Protein AF-A0A5C7BVU1-F1 (afdb_monomer_lite)

Structure (mmCIF, N/CA/C/O backbone):
data_AF-A0A5C7BVU1-F1
#
_entry.id   AF-A0A5C7BVU1-F1
#
loop_
_atom_site.group_PDB
_atom_site.id
_atom_site.type_symbol
_atom_site.label_atom_id
_atom_site.label_alt_id
_atom_site.label_comp_id
_atom_site.label_asym_id
_atom_site.label_entity_id
_atom_site.label_seq_id
_atom_site.pdbx_PDB_ins_code
_atom_site.Cartn_x
_atom_site.Cartn_y
_atom_site.Cartn_z
_atom_site.occupancy
_atom_site.B_iso_or_equiv
_atom_site.auth_seq_id
_atom_site.auth_comp_id
_atom_site.auth_asym_id
_atom_site.auth_atom_id
_atom_site.pdbx_PDB_model_num
ATOM 1 N N . MET A 1 1 ? 18.895 -6.693 -29.154 1.00 62.91 1 MET A N 1
ATOM 2 C CA . MET A 1 1 ? 19.320 -7.268 -27.854 1.00 62.91 1 MET A CA 1
ATOM 3 C C . MET A 1 1 ? 19.531 -6.215 -26.765 1.00 62.91 1 MET A C 1
ATOM 5 O O . MET A 1 1 ? 19.009 -6.414 -25.683 1.00 62.91 1 MET A O 1
ATOM 9 N N . ILE A 1 2 ? 20.210 -5.089 -27.016 1.00 70.00 2 ILE A N 1
ATOM 10 C CA . ILE A 1 2 ? 20.529 -4.081 -25.975 1.00 70.00 2 ILE A CA 1
ATOM 11 C C . ILE A 1 2 ? 19.285 -3.480 -25.284 1.00 70.00 2 ILE A C 1
ATOM 13 O O . ILE A 1 2 ? 19.275 -3.324 -24.064 1.00 70.00 2 ILE A O 1
ATOM 17 N N . GLU A 1 3 ? 18.215 -3.195 -26.030 1.00 74.44 3 GLU A N 1
ATOM 18 C CA . GLU A 1 3 ? 16.995 -2.588 -25.469 1.00 74.44 3 GLU A CA 1
ATOM 19 C C . GLU A 1 3 ? 16.225 -3.524 -24.518 1.00 74.44 3 GLU A C 1
ATOM 21 O O . GLU A 1 3 ? 15.696 -3.072 -23.504 1.00 74.44 3 GLU A O 1
ATOM 26 N N . ALA A 1 4 ? 16.257 -4.840 -24.757 1.00 71.81 4 ALA A N 1
ATOM 27 C CA . ALA A 1 4 ? 15.606 -5.825 -23.888 1.00 71.81 4 ALA A CA 1
ATOM 28 C C . ALA A 1 4 ? 16.260 -5.889 -22.496 1.00 71.81 4 ALA A C 1
ATOM 30 O O . ALA A 1 4 ? 15.572 -5.922 -21.479 1.00 71.81 4 ALA A O 1
ATOM 31 N N . PHE A 1 5 ? 17.593 -5.820 -22.425 1.00 71.75 5 PHE A N 1
ATOM 32 C CA . PHE A 1 5 ? 18.319 -5.816 -21.150 1.00 71.75 5 PHE A CA 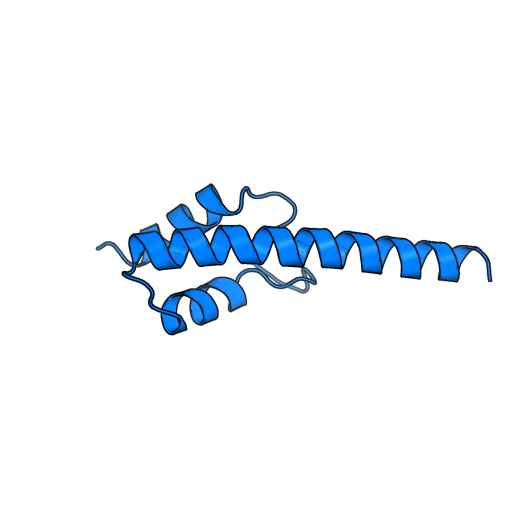1
ATOM 33 C C . PHE A 1 5 ? 18.049 -4.544 -20.335 1.00 71.75 5 PHE A C 1
ATOM 35 O O . PHE A 1 5 ? 17.917 -4.607 -19.111 1.00 71.75 5 PHE A O 1
ATOM 42 N N . LYS A 1 6 ? 17.929 -3.385 -21.001 1.00 75.75 6 LYS A N 1
ATOM 43 C CA . LYS A 1 6 ? 17.542 -2.129 -20.340 1.00 75.75 6 LYS A CA 1
ATOM 44 C C . LYS A 1 6 ? 16.123 -2.213 -19.775 1.00 75.75 6 LYS A C 1
ATOM 46 O O . LYS A 1 6 ? 15.913 -1.788 -18.641 1.00 75.75 6 LYS A O 1
ATOM 51 N N . ALA A 1 7 ? 15.180 -2.783 -20.527 1.00 75.06 7 ALA A N 1
ATOM 52 C CA . ALA A 1 7 ? 13.803 -2.979 -20.079 1.00 75.06 7 ALA A CA 1
ATOM 53 C C . ALA A 1 7 ? 13.723 -3.896 -18.844 1.00 75.06 7 ALA A C 1
ATOM 55 O O . ALA A 1 7 ? 13.131 -3.511 -17.839 1.00 75.06 7 ALA A O 1
ATOM 56 N N . ILE A 1 8 ? 14.416 -5.042 -18.863 1.00 78.81 8 ILE A N 1
ATOM 57 C CA . ILE A 1 8 ? 14.485 -5.977 -17.724 1.00 78.81 8 ILE A CA 1
ATOM 58 C C . ILE A 1 8 ? 15.045 -5.287 -16.472 1.00 78.81 8 ILE A C 1
ATOM 60 O O . ILE A 1 8 ? 14.513 -5.439 -15.372 1.00 78.81 8 ILE A O 1
ATOM 64 N N . ARG A 1 9 ? 16.114 -4.494 -16.622 1.00 78.06 9 ARG A N 1
ATOM 65 C CA . ARG A 1 9 ? 16.738 -3.789 -15.493 1.00 78.06 9 ARG A CA 1
ATOM 66 C C . ARG A 1 9 ? 15.822 -2.720 -14.897 1.00 78.06 9 ARG A C 1
ATOM 68 O O . ARG A 1 9 ? 15.777 -2.589 -13.677 1.00 78.06 9 ARG A O 1
ATOM 75 N N . ARG A 1 10 ? 15.103 -1.975 -15.743 1.00 77.56 10 ARG A N 1
ATOM 76 C CA . ARG A 1 10 ? 14.110 -0.977 -15.311 1.00 77.56 10 ARG A CA 1
ATOM 77 C C . ARG A 1 10 ? 12.964 -1.638 -14.556 1.00 77.56 10 ARG A C 1
ATOM 79 O O . ARG A 1 10 ? 12.670 -1.216 -13.449 1.00 77.56 10 ARG A O 1
ATOM 86 N N . HIS A 1 11 ? 12.413 -2.724 -15.091 1.00 81.69 11 HIS A N 1
ATOM 87 C CA . HIS A 1 11 ? 11.339 -3.472 -14.440 1.00 81.69 11 HIS A CA 1
ATOM 88 C C . HIS A 1 11 ? 11.758 -4.007 -13.059 1.00 81.69 11 HIS A C 1
ATOM 90 O O . HIS A 1 11 ? 11.012 -3.889 -12.093 1.00 81.69 11 HIS A O 1
ATOM 96 N N . LYS A 1 12 ? 12.993 -4.516 -12.924 1.00 81.31 12 LYS A N 1
ATOM 97 C CA . LYS A 1 12 ? 13.532 -4.952 -11.625 1.00 81.31 12 LYS A CA 1
ATOM 98 C C . LYS A 1 12 ? 13.676 -3.798 -10.624 1.00 81.31 12 LYS A C 1
ATOM 100 O O . LYS A 1 12 ? 13.382 -3.983 -9.448 1.00 81.31 12 LYS A O 1
ATOM 105 N N . ALA A 1 13 ? 14.147 -2.635 -11.073 1.00 83.00 13 ALA A N 1
ATOM 106 C CA . ALA A 1 13 ? 14.285 -1.457 -10.219 1.00 83.00 13 ALA A CA 1
ATOM 107 C C . ALA A 1 13 ? 12.919 -0.912 -9.775 1.00 83.00 13 ALA A C 1
ATOM 109 O O . ALA A 1 13 ? 12.755 -0.549 -8.615 1.00 83.00 13 ALA A O 1
ATOM 110 N N . ASP A 1 14 ? 11.936 -0.901 -10.674 1.00 87.69 14 ASP A N 1
ATOM 111 C CA . ASP A 1 14 ? 10.564 -0.512 -10.351 1.00 87.69 14 ASP A CA 1
ATOM 112 C C . ASP A 1 14 ? 9.936 -1.477 -9.352 1.00 87.69 14 ASP A C 1
ATOM 114 O O . ASP A 1 14 ? 9.300 -1.026 -8.406 1.00 87.69 14 ASP A O 1
ATOM 118 N N . LYS A 1 15 ? 10.163 -2.787 -9.502 1.00 89.62 15 LYS A N 1
ATOM 119 C CA . LYS A 1 15 ? 9.649 -3.772 -8.549 1.00 89.62 15 LYS A CA 1
ATOM 120 C C . LYS A 1 15 ? 10.199 -3.556 -7.141 1.00 89.62 15 LYS A C 1
ATOM 122 O O . LYS A 1 15 ? 9.436 -3.555 -6.193 1.00 89.62 15 LYS A O 1
ATOM 127 N N . GLN A 1 16 ? 11.492 -3.266 -7.007 1.00 91.88 16 GLN A N 1
ATOM 128 C CA . GLN A 1 16 ? 12.081 -2.943 -5.699 1.00 91.88 16 GLN A CA 1
ATOM 129 C C . GLN A 1 16 ? 11.476 -1.683 -5.072 1.00 91.88 16 GLN A C 1
ATOM 131 O O . GLN A 1 16 ? 11.287 -1.627 -3.861 1.00 91.88 16 GLN A O 1
ATOM 136 N N . LYS A 1 17 ? 11.181 -0.664 -5.888 1.00 91.69 17 LYS A N 1
ATOM 137 C CA . LYS A 1 17 ? 10.508 0.548 -5.407 1.00 91.69 17 LYS A CA 1
ATOM 138 C C . LYS A 1 17 ? 9.078 0.257 -4.973 1.00 91.69 17 LYS A C 1
ATOM 140 O O . LYS A 1 17 ? 8.660 0.785 -3.952 1.00 91.69 17 LYS A O 1
ATOM 145 N N . TYR A 1 18 ? 8.366 -0.573 -5.728 1.00 93.06 18 TYR A N 1
ATOM 146 C CA . TYR A 1 18 ? 7.021 -1.004 -5.380 1.00 93.06 18 TYR A CA 1
ATOM 147 C C . TYR A 1 18 ? 7.008 -1.802 -4.082 1.00 93.06 18 TYR A C 1
ATOM 149 O O . TYR A 1 18 ? 6.250 -1.463 -3.188 1.00 93.06 18 TYR A O 1
ATOM 157 N N . ASP A 1 19 ? 7.897 -2.784 -3.931 1.00 93.81 19 ASP A N 1
ATOM 158 C CA . ASP A 1 19 ? 7.991 -3.586 -2.710 1.00 93.81 19 ASP A CA 1
ATOM 159 C C . ASP A 1 19 ? 8.244 -2.684 -1.481 1.00 93.81 19 ASP A C 1
ATOM 161 O O . ASP A 1 19 ? 7.585 -2.827 -0.453 1.00 93.81 19 ASP A O 1
ATOM 165 N N . ALA A 1 20 ? 9.129 -1.685 -1.607 1.00 94.56 20 ALA A N 1
ATOM 166 C CA . ALA A 1 20 ? 9.385 -0.706 -0.547 1.00 94.56 20 ALA A CA 1
ATOM 167 C C . ALA A 1 20 ? 8.199 0.246 -0.286 1.00 94.56 20 ALA A C 1
ATOM 169 O O . ALA A 1 20 ? 8.000 0.698 0.842 1.00 94.56 20 ALA A O 1
ATOM 170 N N . TRP A 1 21 ? 7.429 0.577 -1.324 1.00 95.38 21 TRP A N 1
ATOM 171 C CA . TRP A 1 21 ? 6.207 1.372 -1.207 1.00 95.38 21 TRP A CA 1
ATOM 172 C C . TRP A 1 21 ? 5.123 0.581 -0.463 1.00 95.38 21 TRP A C 1
ATOM 174 O O . TRP A 1 21 ? 4.571 1.074 0.518 1.00 95.38 21 TRP A O 1
ATOM 184 N N . VAL A 1 22 ? 4.904 -0.677 -0.859 1.00 94.44 22 VAL A N 1
ATOM 185 C CA . VAL A 1 22 ? 3.948 -1.607 -0.245 1.00 94.44 22 VAL A CA 1
ATOM 186 C C . VAL A 1 22 ? 4.269 -1.837 1.226 1.00 94.44 22 VAL A C 1
ATOM 188 O O . VAL A 1 22 ? 3.351 -1.865 2.040 1.00 94.44 22 VAL A O 1
ATOM 191 N N . GLU A 1 23 ? 5.545 -1.967 1.594 1.00 94.56 23 GLU A N 1
ATOM 192 C CA . GLU A 1 23 ? 5.957 -2.129 2.992 1.00 94.56 23 GLU A CA 1
ATOM 193 C C . GLU A 1 23 ? 5.487 -0.953 3.861 1.00 94.56 23 GLU A C 1
ATOM 195 O O . GLU A 1 23 ? 4.816 -1.166 4.872 1.00 94.56 23 GLU A O 1
ATOM 200 N N . LYS A 1 24 ? 5.760 0.283 3.426 1.00 95.44 24 LYS A N 1
ATOM 201 C CA . LYS A 1 24 ? 5.352 1.502 4.139 1.00 95.44 24 LYS A CA 1
ATOM 202 C C . LYS A 1 24 ? 3.838 1.682 4.172 1.00 95.44 24 LYS A C 1
ATOM 204 O O . LYS A 1 24 ? 3.293 2.030 5.216 1.00 95.44 24 LYS A O 1
ATOM 209 N N . PHE A 1 25 ? 3.171 1.421 3.050 1.00 94.44 25 PHE A N 1
ATOM 210 C CA . PHE A 1 25 ? 1.717 1.495 2.936 1.00 94.44 25 PHE A CA 1
ATOM 211 C C . PHE A 1 25 ? 1.053 0.514 3.908 1.00 94.44 25 PHE A C 1
ATOM 213 O O . PHE A 1 25 ? 0.234 0.897 4.740 1.00 94.44 25 PHE A O 1
ATOM 220 N N . SER A 1 26 ? 1.494 -0.745 3.880 1.00 93.25 26 SER A N 1
ATOM 221 C CA . SER A 1 26 ? 0.997 -1.807 4.758 1.00 93.25 26 SER A CA 1
ATOM 222 C C . SER A 1 26 ? 1.254 -1.493 6.227 1.00 93.25 26 SER A C 1
ATOM 224 O O . SER A 1 26 ? 0.392 -1.723 7.070 1.00 93.25 26 SER A O 1
ATOM 226 N N . GLU A 1 27 ? 2.438 -0.972 6.558 1.00 94.00 27 GLU A N 1
ATOM 227 C CA . GLU A 1 27 ? 2.767 -0.555 7.919 1.00 94.00 27 GLU A CA 1
ATOM 228 C C . GLU A 1 27 ? 1.822 0.551 8.407 1.00 94.00 27 GLU A C 1
ATOM 230 O O . GLU A 1 27 ? 1.350 0.492 9.544 1.00 94.00 27 GLU A O 1
ATOM 235 N N . GLN A 1 28 ? 1.515 1.533 7.558 1.00 93.56 28 GLN A N 1
ATOM 236 C CA . GLN A 1 28 ? 0.610 2.618 7.914 1.00 93.56 28 GLN A CA 1
ATOM 237 C C . GLN A 1 28 ? -0.834 2.131 8.087 1.00 93.56 28 GLN A C 1
ATOM 239 O O . GLN A 1 28 ? -1.450 2.448 9.105 1.00 93.56 28 GLN A O 1
ATOM 244 N N . ILE A 1 29 ? -1.344 1.303 7.166 1.00 90.69 29 ILE A N 1
ATOM 245 C CA . ILE A 1 29 ? -2.669 0.682 7.299 1.00 90.69 29 ILE A CA 1
ATOM 246 C C . ILE A 1 29 ? -2.763 -0.090 8.616 1.00 90.69 29 ILE A C 1
ATOM 248 O O . ILE A 1 29 ? -3.649 0.179 9.423 1.00 90.69 29 ILE A O 1
ATOM 252 N N . ARG A 1 30 ? -1.796 -0.973 8.894 1.00 89.94 30 ARG A N 1
ATOM 253 C CA . ARG A 1 30 ? -1.739 -1.749 10.142 1.00 89.94 30 ARG A CA 1
ATOM 254 C C . ARG A 1 30 ? -1.728 -0.867 11.387 1.00 89.94 30 ARG A C 1
ATOM 256 O O . ARG A 1 30 ? -2.421 -1.178 12.352 1.00 89.94 30 ARG A O 1
ATOM 263 N N . LYS A 1 31 ? -0.969 0.233 11.392 1.00 89.56 31 LYS A N 1
ATOM 264 C CA . LYS A 1 31 ? -0.942 1.171 12.529 1.00 89.56 31 LYS A CA 1
ATOM 265 C C . LYS A 1 31 ? -2.313 1.782 12.805 1.00 89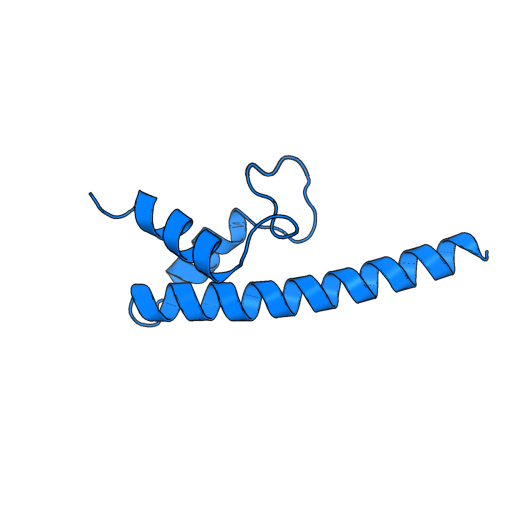.56 31 LYS A C 1
ATOM 267 O O . LYS A 1 31 ? -2.658 1.968 13.968 1.00 89.56 31 LYS A O 1
ATOM 272 N N . CYS A 1 32 ? -3.077 2.082 11.762 1.00 87.19 32 CYS A N 1
ATOM 273 C CA . CYS A 1 32 ? -4.392 2.696 11.889 1.00 87.19 32 CYS A CA 1
ATOM 274 C C . CYS A 1 32 ? -5.514 1.682 12.173 1.00 87.19 32 CYS A C 1
ATOM 276 O O . CYS A 1 32 ? -6.439 2.015 12.907 1.00 87.19 32 CYS A O 1
ATOM 278 N N . THR A 1 33 ? -5.435 0.458 11.639 1.00 86.00 33 THR A N 1
ATOM 279 C CA . THR A 1 33 ? -6.476 -0.580 11.793 1.00 86.00 33 THR A CA 1
ATOM 280 C C . THR A 1 33 ? -6.219 -1.564 12.935 1.00 86.00 33 THR A C 1
ATOM 282 O O . THR A 1 33 ? -7.102 -2.343 13.281 1.00 86.00 33 THR A O 1
ATOM 285 N N . GLY A 1 34 ? -5.035 -1.535 13.558 1.00 85.25 34 GLY A N 1
ATOM 286 C CA . GLY A 1 34 ? -4.677 -2.434 14.660 1.00 85.25 34 GLY A CA 1
ATOM 287 C C . GLY A 1 34 ? -4.067 -3.765 14.207 1.00 85.25 34 GLY A C 1
ATOM 288 O O . GLY A 1 34 ? -4.384 -4.807 14.773 1.00 85.25 34 GLY A O 1
ATOM 289 N N . ASN A 1 35 ? -3.156 -3.727 13.229 1.00 78.81 35 ASN A N 1
ATOM 290 C CA . ASN A 1 35 ? -2.495 -4.880 12.600 1.00 78.81 35 ASN A CA 1
ATOM 291 C C . ASN A 1 35 ? -3.443 -5.821 11.833 1.00 78.81 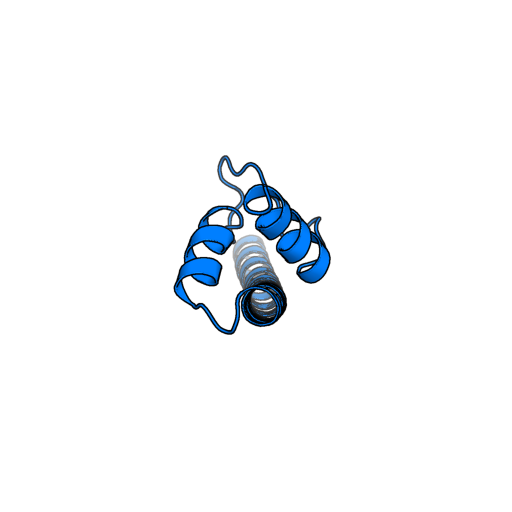35 ASN A C 1
ATOM 293 O O . ASN A 1 35 ? -3.191 -7.023 11.758 1.00 78.81 35 ASN A O 1
ATOM 297 N N . ASP A 1 36 ? -4.506 -5.287 11.231 1.00 83.12 36 ASP A N 1
ATOM 298 C CA . ASP A 1 36 ? -5.386 -6.078 10.371 1.00 83.12 36 ASP A CA 1
ATOM 299 C C . ASP A 1 36 ? -4.756 -6.283 8.979 1.00 83.12 36 ASP A C 1
ATOM 301 O O . ASP A 1 36 ? -4.733 -5.379 8.140 1.00 83.12 36 ASP A O 1
ATOM 305 N N . ASP A 1 37 ? -4.227 -7.484 8.737 1.00 83.31 37 ASP A N 1
ATOM 306 C CA . ASP A 1 37 ? -3.662 -7.872 7.440 1.00 83.31 37 ASP A CA 1
ATOM 307 C C . ASP A 1 37 ? -4.730 -8.002 6.336 1.00 83.31 37 ASP A C 1
ATOM 309 O O . ASP A 1 37 ? -4.405 -7.839 5.158 1.00 83.31 37 ASP A O 1
ATOM 313 N N . CYS A 1 38 ? -5.998 -8.255 6.681 1.00 80.88 38 CYS A N 1
ATOM 314 C CA . CYS A 1 38 ? -7.089 -8.280 5.705 1.00 80.88 38 CYS A CA 1
ATOM 315 C C . CYS A 1 38 ? -7.365 -6.872 5.166 1.00 80.88 38 CYS A C 1
ATOM 317 O O . CYS A 1 38 ? -7.584 -6.719 3.966 1.00 80.88 38 CYS A O 1
ATOM 319 N N . ALA A 1 39 ? -7.288 -5.848 6.023 1.00 83.75 39 ALA A N 1
ATOM 320 C CA . ALA A 1 39 ? -7.410 -4.452 5.600 1.00 83.75 39 ALA A CA 1
ATOM 321 C C . ALA A 1 39 ? -6.264 -4.047 4.658 1.00 83.75 39 ALA A C 1
ATOM 323 O O . ALA A 1 39 ? -6.493 -3.419 3.632 1.00 83.75 39 ALA A O 1
ATOM 324 N N . VAL A 1 40 ? -5.031 -4.472 4.954 1.00 87.12 40 VAL A N 1
ATOM 325 C CA . VAL A 1 40 ? -3.879 -4.235 4.066 1.00 87.12 40 VAL A CA 1
ATOM 326 C C . VAL A 1 40 ? -4.107 -4.839 2.681 1.00 87.12 40 VAL A C 1
ATOM 328 O O . VAL A 1 40 ? -3.855 -4.176 1.678 1.00 87.12 40 VAL A O 1
ATOM 331 N N . ALA A 1 41 ? -4.557 -6.096 2.621 1.00 86.94 41 ALA A N 1
ATOM 332 C CA . ALA A 1 41 ? -4.767 -6.792 1.356 1.00 86.94 41 ALA A CA 1
ATOM 333 C C . ALA A 1 41 ? -5.853 -6.118 0.507 1.00 86.94 41 ALA A C 1
ATOM 335 O O . ALA A 1 41 ? -5.613 -5.876 -0.672 1.00 86.94 41 ALA A O 1
ATOM 336 N N . ALA A 1 42 ? -6.992 -5.771 1.116 1.00 86.50 42 ALA A N 1
ATOM 337 C CA . ALA A 1 42 ? -8.095 -5.099 0.433 1.00 86.50 42 ALA A CA 1
ATOM 338 C C . ALA A 1 42 ? -7.659 -3.758 -0.172 1.00 86.50 42 ALA A C 1
ATOM 340 O O . ALA A 1 42 ? -7.927 -3.492 -1.340 1.00 86.50 42 ALA A O 1
ATOM 341 N N . GLU A 1 43 ? -6.912 -2.950 0.584 1.00 88.12 43 GLU A N 1
ATOM 342 C CA . GLU A 1 43 ? -6.448 -1.667 0.069 1.00 88.12 43 GLU A CA 1
ATOM 343 C C . GLU A 1 43 ? -5.377 -1.829 -1.009 1.00 88.12 43 GLU A C 1
ATOM 345 O O . GLU A 1 43 ? -5.426 -1.150 -2.029 1.00 88.12 43 GLU A O 1
ATOM 350 N N . LEU A 1 44 ? -4.434 -2.764 -0.855 1.00 89.50 44 LEU A N 1
ATOM 351 C CA . LEU A 1 44 ? -3.388 -3.000 -1.857 1.00 89.50 44 LEU A CA 1
ATOM 352 C C . LEU A 1 44 ? -3.926 -3.455 -3.221 1.00 89.50 44 LEU A C 1
ATOM 354 O O . LEU A 1 44 ? -3.250 -3.225 -4.228 1.00 89.50 44 LEU A O 1
ATOM 358 N N . GLU A 1 45 ? -5.121 -4.053 -3.290 1.00 87.25 45 GLU A N 1
ATOM 359 C CA . GLU A 1 45 ? -5.774 -4.389 -4.565 1.00 87.25 45 GLU A CA 1
ATOM 360 C C . GLU A 1 45 ? -6.037 -3.144 -5.434 1.00 87.25 45 GLU A C 1
ATOM 362 O O . GLU A 1 45 ? -5.992 -3.230 -6.663 1.00 87.25 45 GLU A O 1
ATOM 367 N N . CYS A 1 46 ? -6.215 -1.972 -4.818 1.00 86.69 46 CYS A N 1
ATOM 368 C CA . CYS A 1 46 ? -6.387 -0.692 -5.509 1.00 86.69 46 CYS A CA 1
ATOM 369 C C . CYS A 1 46 ? -5.069 -0.110 -6.060 1.00 86.69 46 CYS A C 1
ATOM 371 O O . CYS A 1 46 ? -5.102 0.760 -6.935 1.00 86.69 46 CYS A O 1
ATOM 373 N N . TRP A 1 47 ? -3.913 -0.603 -5.593 1.00 88.56 47 TRP A N 1
ATOM 374 C CA . TRP A 1 47 ? -2.574 -0.066 -5.879 1.00 88.56 47 TRP A CA 1
ATOM 375 C C . TRP A 1 47 ? -1.627 -1.124 -6.478 1.00 88.56 47 TRP A C 1
ATOM 377 O O . TRP A 1 47 ? -0.570 -1.421 -5.903 1.00 88.56 47 TRP A O 1
ATOM 387 N N . PRO A 1 48 ? -1.940 -1.728 -7.638 1.00 88.00 48 PRO A N 1
ATOM 388 C CA . PRO A 1 48 ? -1.097 -2.774 -8.194 1.00 88.00 48 PRO A CA 1
ATOM 389 C C . PRO A 1 48 ? 0.201 -2.221 -8.782 1.00 88.00 48 PRO A C 1
ATOM 391 O O . PRO A 1 48 ? 0.307 -1.083 -9.241 1.00 88.00 48 PRO A O 1
ATOM 394 N N . PHE A 1 49 ? 1.207 -3.092 -8.834 1.00 84.88 49 PHE A N 1
ATOM 395 C CA . PHE A 1 49 ? 2.512 -2.789 -9.414 1.00 84.88 49 PHE A CA 1
ATOM 396 C C . PHE A 1 49 ? 2.426 -2.249 -10.857 1.00 84.88 49 PHE A C 1
ATOM 398 O O . PHE A 1 49 ? 3.121 -1.286 -11.229 1.00 84.88 49 PHE A O 1
ATOM 405 N N . GLU A 1 50 ? 1.558 -2.862 -11.662 1.00 83.44 50 GLU A N 1
ATOM 406 C CA . GLU A 1 50 ? 1.278 -2.483 -13.043 1.00 83.44 50 GLU A CA 1
ATOM 407 C C . GLU A 1 50 ? -0.048 -1.726 -13.111 1.00 83.44 50 GLU A C 1
ATOM 409 O O . GLU A 1 50 ? -1.090 -2.263 -12.747 1.00 83.44 50 GLU A O 1
ATOM 414 N N . ALA A 1 51 ? 0.002 -0.482 -13.590 1.00 65.88 51 ALA A N 1
ATOM 415 C CA . ALA A 1 51 ? -1.138 0.430 -13.660 1.00 65.88 51 ALA A CA 1
ATOM 416 C C . ALA A 1 51 ? -2.069 0.112 -14.846 1.00 65.88 51 ALA A C 1
ATOM 418 O O . ALA A 1 51 ? -2.312 0.962 -15.702 1.00 65.88 51 ALA A O 1
ATOM 419 N N . ASN A 1 52 ? -2.538 -1.131 -14.947 1.00 63.84 52 ASN A N 1
ATOM 420 C CA . ASN A 1 52 ? -3.542 -1.494 -15.943 1.00 63.84 52 ASN A CA 1
ATOM 421 C C . ASN A 1 52 ? -4.930 -1.152 -15.394 1.00 63.84 52 ASN A C 1
ATOM 423 O O . ASN A 1 52 ? -5.410 -1.835 -14.495 1.00 63.84 52 ASN A O 1
ATOM 427 N N . ASP A 1 53 ? -5.544 -0.097 -15.942 1.00 66.69 53 ASP A N 1
ATOM 428 C CA . ASP A 1 53 ? -6.898 0.377 -15.601 1.00 66.69 53 ASP A CA 1
ATOM 429 C C . ASP A 1 53 ? -7.137 0.625 -14.098 1.00 66.69 53 ASP A C 1
ATOM 431 O O . ASP A 1 53 ? -8.251 0.479 -13.594 1.00 66.69 53 ASP A O 1
ATOM 435 N N . THR A 1 54 ? -6.099 1.028 -13.358 1.00 70.81 54 THR A N 1
ATOM 436 C CA . THR A 1 54 ? -6.228 1.309 -11.923 1.00 70.81 54 THR A CA 1
ATOM 437 C C . THR A 1 54 ? -6.532 2.768 -11.659 1.00 70.81 54 THR A C 1
ATOM 439 O O . THR A 1 54 ? -5.942 3.666 -12.258 1.00 70.81 54 THR A O 1
ATOM 442 N N . LEU A 1 55 ? -7.451 2.996 -10.721 1.00 77.12 55 LEU A N 1
ATOM 443 C CA . LEU A 1 55 ? -7.818 4.331 -10.249 1.00 77.12 55 LEU A CA 1
ATOM 444 C C . LEU A 1 55 ? -6.639 5.038 -9.572 1.00 77.12 55 LEU A C 1
ATOM 446 O O . LEU A 1 55 ? -6.510 6.255 -9.681 1.00 77.12 55 LEU A O 1
ATOM 450 N N . TYR A 1 56 ? -5.759 4.268 -8.932 1.00 82.81 56 TYR A N 1
ATOM 451 C CA . TYR A 1 56 ? -4.657 4.785 -8.139 1.00 82.81 56 TYR A CA 1
ATOM 452 C C . TYR A 1 56 ? -3.292 4.392 -8.708 1.00 82.81 56 TYR A C 1
ATOM 454 O O . TYR A 1 56 ? -3.115 3.326 -9.310 1.00 82.81 56 TYR A O 1
ATOM 462 N N . ASN A 1 57 ? -2.307 5.278 -8.525 1.00 87.69 57 ASN A N 1
ATOM 463 C CA . ASN A 1 57 ? -0.949 5.101 -9.029 1.00 87.69 57 ASN A CA 1
ATOM 464 C C . ASN A 1 57 ? 0.085 5.281 -7.914 1.00 87.69 57 ASN A C 1
ATOM 466 O O . ASN A 1 57 ? 0.490 6.396 -7.590 1.00 87.69 57 ASN A O 1
ATOM 470 N N . TRP A 1 58 ? 0.605 4.157 -7.418 1.00 90.00 58 TRP A N 1
ATOM 471 C CA . TRP A 1 58 ? 1.620 4.111 -6.360 1.00 90.00 58 TRP A CA 1
ATOM 472 C C . TRP A 1 58 ? 2.908 4.884 -6.695 1.00 90.00 58 TRP A C 1
ATOM 474 O O . TRP A 1 58 ? 3.672 5.238 -5.805 1.00 90.00 58 TRP A O 1
ATOM 484 N N . ARG A 1 59 ? 3.193 5.146 -7.981 1.00 89.31 59 ARG A N 1
ATOM 485 C CA . ARG A 1 59 ? 4.392 5.902 -8.392 1.00 89.31 59 ARG A CA 1
ATOM 486 C C . ARG A 1 59 ? 4.268 7.403 -8.138 1.00 89.31 59 ARG A C 1
ATOM 488 O O . ARG A 1 59 ? 5.293 8.083 -8.157 1.00 89.31 59 ARG A O 1
ATOM 495 N N . LEU A 1 60 ? 3.044 7.912 -8.016 1.00 88.06 60 LEU A N 1
ATOM 496 C CA . LEU A 1 60 ? 2.756 9.339 -7.856 1.00 88.06 60 LEU A CA 1
ATOM 497 C C . LEU A 1 60 ? 2.435 9.711 -6.408 1.00 88.06 60 LEU A C 1
ATOM 499 O O . LEU A 1 60 ? 2.619 10.866 -6.042 1.00 88.06 60 LEU A O 1
ATOM 503 N N . GLU A 1 61 ? 2.007 8.736 -5.612 1.00 89.31 61 GLU A N 1
ATOM 504 C CA . GLU A 1 61 ? 1.482 8.937 -4.263 1.00 89.31 61 GLU A CA 1
ATOM 505 C C . GLU A 1 61 ? 2.487 8.489 -3.196 1.00 89.31 61 GLU A C 1
ATOM 507 O O . GLU A 1 61 ? 3.183 7.475 -3.354 1.00 89.31 61 GLU A O 1
ATOM 512 N N . ASP A 1 62 ? 2.557 9.229 -2.088 1.00 93.56 62 ASP A N 1
ATOM 513 C CA . ASP A 1 62 ? 3.314 8.792 -0.915 1.00 93.56 62 ASP A CA 1
ATOM 514 C C . ASP A 1 62 ? 2.578 7.619 -0.239 1.00 93.56 62 ASP A C 1
ATOM 516 O O . ASP A 1 62 ? 1.364 7.687 -0.053 1.00 93.56 62 ASP A O 1
ATOM 520 N N . PRO A 1 63 ? 3.268 6.524 0.135 1.00 93.12 63 PRO A N 1
ATOM 521 C CA . PRO A 1 63 ? 2.611 5.349 0.707 1.00 93.12 63 PRO A CA 1
ATOM 522 C C . PRO A 1 63 ? 1.894 5.622 2.037 1.00 93.12 63 PRO A C 1
ATOM 524 O O . PRO A 1 63 ? 0.976 4.883 2.381 1.00 93.12 63 PRO A O 1
ATOM 527 N N . VAL A 1 64 ? 2.300 6.641 2.802 1.00 92.88 64 VAL A N 1
ATOM 528 C CA . VAL A 1 64 ? 1.629 7.020 4.053 1.00 92.88 64 VAL A CA 1
ATOM 529 C C . VAL A 1 64 ? 0.365 7.813 3.750 1.00 92.88 64 VAL A C 1
ATOM 531 O O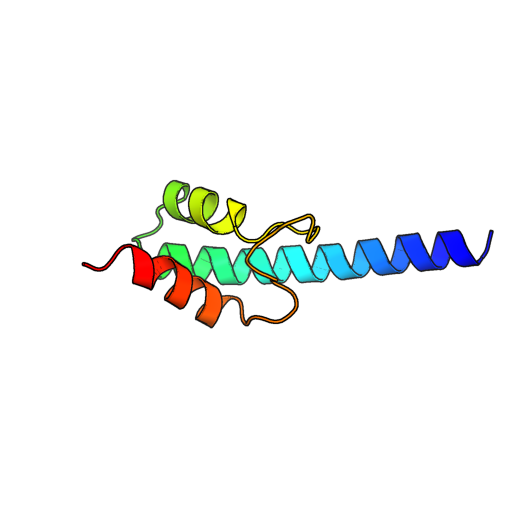 . VAL A 1 64 ? -0.689 7.483 4.289 1.00 92.88 64 VAL A O 1
ATOM 534 N N . ASP A 1 65 ? 0.455 8.811 2.872 1.00 92.88 65 ASP A N 1
ATOM 535 C CA . ASP A 1 65 ? -0.701 9.624 2.479 1.00 92.88 65 ASP A CA 1
ATOM 536 C C . ASP A 1 65 ? -1.760 8.762 1.775 1.00 92.88 65 ASP A C 1
ATOM 538 O O . ASP A 1 65 ? -2.931 8.813 2.146 1.00 92.88 65 ASP A O 1
ATOM 542 N N . ALA A 1 66 ? -1.340 7.872 0.870 1.00 91.62 66 ALA A N 1
ATOM 543 C CA . ALA A 1 66 ? -2.214 6.903 0.211 1.00 91.62 66 ALA A CA 1
ATOM 544 C C . ALA A 1 66 ? -2.917 5.971 1.210 1.00 91.62 66 ALA A C 1
ATOM 546 O O . ALA A 1 66 ? -4.094 5.661 1.049 1.00 91.62 66 ALA A O 1
ATOM 547 N N . ALA A 1 67 ? -2.215 5.520 2.256 1.00 91.69 67 ALA A N 1
ATOM 548 C CA . ALA A 1 67 ? -2.809 4.684 3.298 1.00 91.69 67 ALA A CA 1
ATOM 549 C C . ALA A 1 67 ? -3.835 5.458 4.143 1.00 91.69 67 ALA A C 1
ATOM 551 O O . ALA A 1 67 ? -4.863 4.906 4.528 1.00 91.69 67 ALA A O 1
ATOM 552 N N . LEU A 1 68 ? -3.580 6.737 4.432 1.00 90.31 68 LEU A N 1
ATOM 553 C CA . LEU A 1 68 ? -4.536 7.593 5.138 1.00 90.31 68 LEU A CA 1
ATOM 554 C C . LEU A 1 68 ? -5.772 7.886 4.282 1.00 90.31 68 LEU A C 1
ATOM 556 O O . LEU A 1 68 ? -6.888 7.844 4.798 1.00 90.31 68 LEU A O 1
ATOM 560 N N . GLU A 1 69 ? -5.585 8.146 2.988 1.00 89.50 69 GLU A N 1
ATOM 561 C CA . GLU A 1 69 ? -6.677 8.342 2.036 1.00 89.50 69 GLU A CA 1
ATOM 562 C C . GLU A 1 69 ? -7.532 7.076 1.913 1.00 89.50 69 GLU A C 1
ATOM 564 O O . GLU A 1 69 ? -8.748 7.149 2.078 1.00 89.50 69 GLU A O 1
ATOM 569 N N . ALA A 1 70 ? -6.903 5.912 1.739 1.00 87.25 70 ALA A N 1
ATOM 570 C CA . ALA A 1 70 ? -7.565 4.609 1.717 1.00 87.25 70 ALA A CA 1
ATOM 571 C C . ALA A 1 70 ? -8.470 4.396 2.945 1.00 87.25 70 ALA A C 1
ATOM 573 O O . ALA A 1 70 ? -9.640 4.039 2.829 1.00 87.25 70 ALA A O 1
ATOM 574 N N . LEU A 1 71 ? -7.961 4.707 4.138 1.00 84.25 71 LEU A N 1
ATOM 575 C CA . LEU A 1 71 ? -8.716 4.561 5.383 1.00 84.25 71 LEU A CA 1
ATOM 576 C C . LEU A 1 71 ? -9.805 5.616 5.574 1.00 84.25 71 LEU A C 1
ATOM 578 O O . LEU A 1 71 ? -10.784 5.352 6.273 1.00 84.25 71 LEU A O 1
ATOM 582 N N . SER A 1 72 ? -9.662 6.7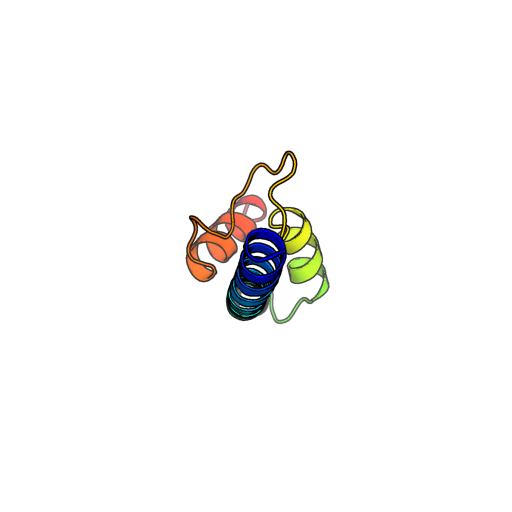90 4.956 1.00 84.12 72 SER A N 1
ATOM 583 C CA . SER A 1 72 ? -10.664 7.855 5.042 1.00 84.12 72 SER A CA 1
ATOM 584 C C . SER A 1 72 ? -12.023 7.428 4.476 1.00 84.12 72 SER A C 1
ATOM 586 O O . SER A 1 72 ? -13.051 7.901 4.951 1.00 84.12 72 SER A O 1
ATOM 588 N N . TYR A 1 73 ? -12.046 6.472 3.541 1.00 75.31 73 TYR A N 1
ATOM 589 C CA . TYR A 1 73 ? -13.276 5.946 2.947 1.00 75.31 73 TYR A CA 1
ATOM 590 C C . TYR A 1 73 ? -14.100 5.045 3.882 1.00 75.31 73 TYR A C 1
ATOM 592 O O . TYR A 1 73 ? -15.281 4.832 3.618 1.00 75.31 73 TYR A O 1
ATOM 600 N N . TYR A 1 74 ? -13.511 4.529 4.965 1.00 71.94 74 TYR A N 1
ATOM 601 C CA . TYR 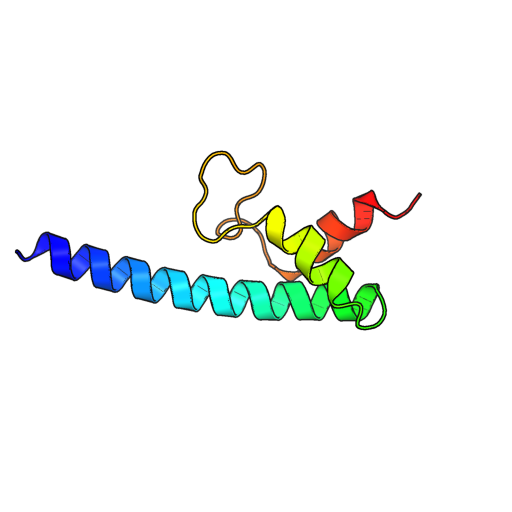A 1 74 ? -14.192 3.652 5.931 1.00 71.94 74 TYR A CA 1
ATOM 602 C C . TYR A 1 74 ? -14.594 4.365 7.226 1.00 71.94 74 TYR A C 1
ATOM 604 O O . TYR A 1 74 ? -15.226 3.758 8.090 1.00 71.94 74 TYR A O 1
ATOM 612 N N . GLY A 1 75 ? -14.196 5.627 7.385 1.00 59.25 75 GLY A N 1
ATOM 613 C CA . GLY A 1 75 ? -14.502 6.446 8.551 1.00 59.25 75 GLY A CA 1
ATOM 614 C C . GLY A 1 75 ? -15.745 7.308 8.350 1.00 59.25 75 GLY A C 1
ATOM 615 O O . GLY A 1 75 ? -15.602 8.523 8.235 1.00 59.25 75 GLY A O 1
ATOM 616 N N . ASP A 1 76 ? -16.931 6.691 8.339 1.00 50.88 76 ASP A N 1
ATOM 617 C CA . ASP A 1 76 ? -18.231 7.353 8.581 1.00 50.88 76 ASP A CA 1
ATOM 618 C C . ASP A 1 76 ? -19.067 6.515 9.570 1.00 50.88 76 ASP A C 1
ATOM 620 O O . ASP A 1 76 ? -19.306 5.315 9.282 1.00 50.88 76 ASP A O 1
#

Radius of gyration: 14.38 Å; chains: 1; bounding box: 39×18×42 Å

Sequence (76 aa):
MIEAFKAIRRHKADKQKYDAWVEKFSEQIRKCTGNDDCAVAAELECWPFEANDTLYNWRLEDPVDAALEALSYYGD

Organism: Serratia marcescens (NCBI:txid615)

pLDDT: mean 84.15, std 9.42, range [50.88, 95.44]

Foldseek 3Di:
DVVVVVVVVVLVVLVVVVVVLLVLLLVLLCVVVVNPVVLSVVLCVLEDSDPDVHPDHSVVDRSNVSSVVSVVVVPD

Secondary structure (DSSP, 8-state):
-HHHHHHHHHHHHHHHHHHHHHHHHHHHHHHHHTS-HHHHHHHHTTS-SS-SS-S--TTTS-HHHHHHHHHHTT--